Protein AF-A0A821YF03-F1 (afdb_monomer_lite)

Radius of gyration: 14.11 Å; chains: 1; bounding box: 35×17×32 Å

pLDDT: mean 79.24, std 11.9, range [53.75, 95.0]

Secondary structure (DSSP, 8-state):
---SHHHHHHHHHHHTTSTT---HHHHHHHHHHHHHHHHHHHHHHHHHTT------

Foldseek 3Di: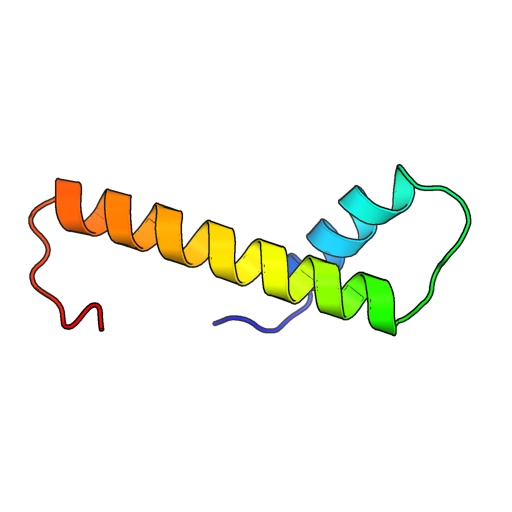
DLDDDVLLVVLVVVCVVVPDDPDPVSSVVSSVVVSVVVLVVVVVVCVVVVNDDDPD

Organism: NCBI:txid392032

Sequence (56 aa):
DCHGLPIELKALQENKRNSNDKDRIIVRKLARQFATEALEKQKQDFQSWGILADWN

Structure (mmCIF, N/CA/C/O backbone):
data_AF-A0A821YF03-F1
#
_entry.id   AF-A0A821YF03-F1
#
loop_
_atom_site.group_PDB
_atom_site.id
_atom_site.type_symbol
_atom_site.label_atom_id
_atom_site.label_alt_id
_atom_site.label_comp_id
_atom_site.label_asym_id
_atom_site.label_entity_id
_atom_site.label_seq_id
_atom_site.pdbx_PDB_ins_code
_atom_site.Cartn_x
_atom_site.Cartn_y
_atom_site.Cartn_z
_atom_site.occupancy
_atom_site.B_iso_or_equiv
_atom_site.auth_seq_id
_atom_site.auth_comp_id
_atom_site.auth_asym_id
_atom_site.auth_atom_id
_atom_site.pdbx_PDB_model_num
ATOM 1 N N . ASP A 1 1 ? -5.026 -1.726 -5.746 1.00 65.19 1 ASP A N 1
ATOM 2 C CA . ASP A 1 1 ? -4.537 -1.618 -7.130 1.00 65.19 1 ASP A CA 1
ATOM 3 C C . ASP A 1 1 ? -3.015 -1.675 -7.104 1.00 65.19 1 ASP A C 1
ATOM 5 O O . ASP A 1 1 ? -2.388 -0.760 -6.586 1.00 65.19 1 ASP A O 1
ATOM 9 N N . CYS A 1 2 ? -2.437 -2.801 -7.523 1.00 58.78 2 CYS A N 1
ATOM 10 C CA . CYS A 1 2 ? -0.990 -3.061 -7.442 1.00 58.78 2 CYS A CA 1
ATOM 11 C C . CYS A 1 2 ? -0.326 -3.083 -8.829 1.00 58.78 2 CYS A C 1
ATOM 13 O O . CYS A 1 2 ? 0.819 -3.520 -8.964 1.00 58.78 2 CYS A O 1
ATOM 15 N N . HIS A 1 3 ? -1.052 -2.659 -9.866 1.00 66.50 3 HIS A N 1
ATOM 16 C CA . HIS A 1 3 ? -0.590 -2.662 -11.246 1.00 66.50 3 HIS A CA 1
ATOM 17 C C . HIS A 1 3 ? -0.696 -1.262 -11.847 1.00 66.50 3 HIS A C 1
ATOM 19 O O . HIS A 1 3 ? -1.472 -0.428 -11.397 1.00 66.50 3 HIS A O 1
ATOM 25 N N . GLY A 1 4 ? 0.108 -1.004 -12.876 1.00 73.69 4 GLY A N 1
ATOM 26 C CA . GLY A 1 4 ? 0.024 0.225 -13.652 1.00 73.69 4 GLY A CA 1
ATOM 27 C C . GLY A 1 4 ? 1.254 1.122 -13.575 1.00 73.69 4 GLY A C 1
ATOM 28 O O . GLY A 1 4 ? 2.158 0.968 -12.746 1.00 73.69 4 GLY A O 1
ATOM 29 N N . LEU A 1 5 ? 1.244 2.099 -14.483 1.00 73.06 5 LEU A N 1
ATOM 30 C CA . LEU A 1 5 ? 2.347 3.009 -14.775 1.00 73.06 5 LEU A CA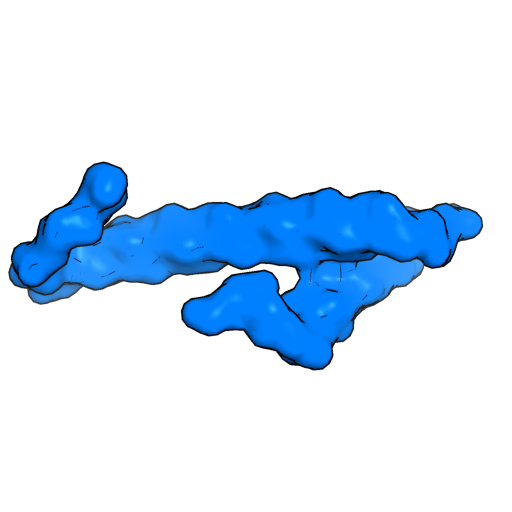 1
ATOM 31 C C . LEU A 1 5 ? 2.939 3.719 -13.537 1.00 73.06 5 LEU A C 1
ATOM 33 O O . LEU A 1 5 ? 4.157 3.874 -13.498 1.00 73.06 5 LEU A O 1
ATOM 37 N N . PRO A 1 6 ? 2.168 4.113 -12.498 1.00 79.56 6 PRO A N 1
ATOM 38 C CA . PRO A 1 6 ? 2.742 4.783 -11.327 1.00 79.56 6 PRO A CA 1
ATOM 39 C C . PRO A 1 6 ? 3.759 3.934 -10.548 1.00 79.56 6 PRO A C 1
ATOM 41 O O . PRO A 1 6 ? 4.805 4.444 -10.142 1.00 79.56 6 PRO A O 1
ATOM 44 N N . ILE A 1 7 ? 3.482 2.640 -10.351 1.00 76.62 7 ILE A N 1
ATOM 45 C CA . I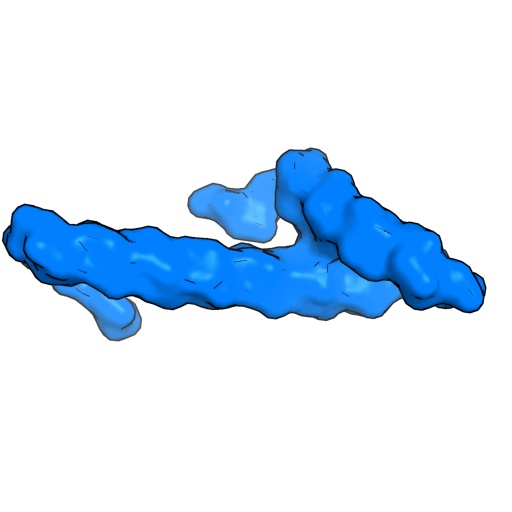LE A 1 7 ? 4.390 1.722 -9.643 1.00 76.62 7 ILE A CA 1
ATOM 46 C C . ILE A 1 7 ? 5.594 1.383 -10.526 1.00 76.62 7 ILE A C 1
ATOM 48 O O . ILE A 1 7 ? 6.727 1.352 -10.044 1.00 76.62 7 ILE A O 1
ATOM 52 N N . GLU A 1 8 ? 5.370 1.196 -11.827 1.00 73.19 8 GLU A N 1
ATOM 53 C CA . GLU A 1 8 ? 6.442 0.941 -12.792 1.00 73.19 8 GLU A CA 1
ATOM 54 C C . GLU A 1 8 ? 7.404 2.132 -12.901 1.00 73.19 8 GLU A C 1
ATOM 56 O O . GLU A 1 8 ? 8.619 1.942 -12.911 1.00 73.19 8 GLU A O 1
ATOM 61 N N . LEU A 1 9 ? 6.893 3.368 -12.893 1.00 78.06 9 LEU A N 1
ATOM 62 C CA . LEU A 1 9 ? 7.711 4.582 -12.895 1.00 78.06 9 LEU A CA 1
ATOM 63 C C . LEU A 1 9 ? 8.539 4.729 -11.614 1.00 78.06 9 LEU A C 1
ATOM 65 O O . LEU A 1 9 ? 9.717 5.070 -11.710 1.00 78.06 9 LEU A O 1
ATOM 69 N N . LYS A 1 10 ? 7.973 4.436 -10.434 1.00 78.12 10 LYS A N 1
ATOM 70 C CA . LYS A 1 10 ? 8.735 4.438 -9.172 1.00 78.12 10 LYS A CA 1
ATOM 71 C C . LYS A 1 10 ? 9.834 3.379 -9.168 1.00 78.12 10 LYS A C 1
ATOM 73 O O . LYS A 1 10 ? 10.974 3.690 -8.834 1.00 78.12 10 LYS A O 1
ATOM 78 N N . ALA A 1 11 ? 9.524 2.162 -9.612 1.00 77.06 11 ALA A N 1
ATOM 79 C CA . ALA A 1 11 ? 10.512 1.093 -9.732 1.00 77.06 11 ALA A CA 1
ATOM 80 C C . ALA A 1 11 ? 11.634 1.455 -10.723 1.00 77.06 11 ALA A C 1
ATOM 82 O O . ALA A 1 11 ? 12.805 1.197 -10.456 1.00 77.06 11 ALA A O 1
ATOM 83 N N . LEU A 1 12 ? 11.300 2.101 -11.846 1.00 74.75 12 LEU A N 1
ATOM 84 C CA . LEU A 1 12 ? 12.279 2.595 -12.817 1.00 74.75 12 LEU A CA 1
ATOM 85 C C . LEU A 1 12 ? 13.126 3.758 -12.274 1.00 74.75 12 LEU A C 1
ATOM 87 O O . LEU A 1 12 ? 14.304 3.847 -12.609 1.00 74.75 12 LEU A O 1
ATOM 91 N N . GLN A 1 13 ? 12.564 4.649 -11.452 1.00 76.25 13 GLN A N 1
ATOM 92 C CA . GLN A 1 13 ? 13.312 5.729 -10.794 1.00 76.25 13 GLN A CA 1
ATOM 93 C C . GLN A 1 13 ? 14.320 5.193 -9.769 1.00 76.25 13 GLN A C 1
ATOM 95 O O . GLN A 1 13 ? 15.459 5.654 -9.744 1.00 76.25 13 GLN A O 1
ATOM 100 N N . GLU A 1 14 ? 13.924 4.200 -8.972 1.00 71.00 14 GLU A N 1
ATOM 101 C CA . GLU A 1 14 ? 14.804 3.493 -8.032 1.00 71.00 14 GLU A CA 1
ATOM 102 C C . GLU A 1 14 ? 15.907 2.717 -8.776 1.00 71.00 14 GLU A C 1
ATOM 104 O O . GLU A 1 14 ? 17.080 2.797 -8.415 1.00 71.00 14 GLU A O 1
ATOM 109 N N . ASN A 1 15 ? 15.562 2.038 -9.879 1.00 66.12 15 ASN A N 1
ATOM 110 C CA . ASN A 1 15 ? 16.509 1.267 -10.691 1.00 66.12 15 ASN A CA 1
ATOM 111 C C . ASN A 1 15 ? 17.504 2.160 -11.463 1.00 66.12 15 ASN A C 1
ATOM 113 O O . ASN A 1 15 ? 18.673 1.811 -11.563 1.00 66.12 15 ASN A O 1
ATOM 117 N N . LYS A 1 16 ? 17.112 3.365 -11.910 1.00 60.91 16 LYS A N 1
ATOM 118 C CA . LYS A 1 16 ? 18.027 4.340 -12.548 1.00 60.91 16 LYS A CA 1
ATOM 119 C C . LYS A 1 16 ? 19.222 4.752 -11.675 1.00 60.91 16 LYS A C 1
ATOM 121 O O . LYS A 1 16 ? 20.202 5.244 -12.225 1.00 60.91 16 LYS A O 1
ATOM 126 N N . ARG A 1 17 ? 19.155 4.581 -10.348 1.00 58.47 17 ARG A N 1
ATOM 127 C CA . ARG A 1 17 ? 20.299 4.795 -9.440 1.00 58.47 17 ARG A CA 1
ATOM 128 C C . ARG A 1 17 ? 21.319 3.649 -9.500 1.00 58.47 17 ARG A C 1
ATOM 130 O O . ARG A 1 17 ? 22.490 3.871 -9.219 1.00 58.47 17 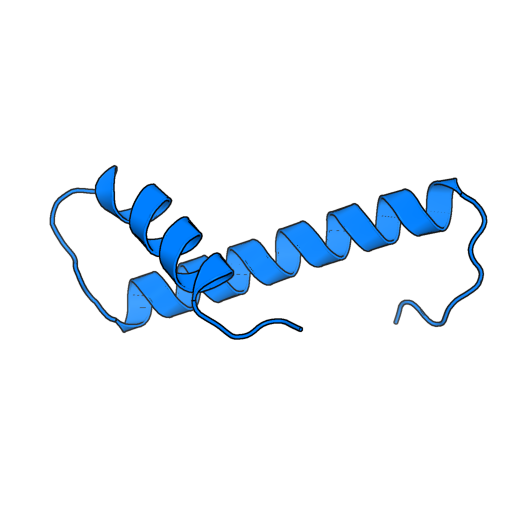ARG A O 1
ATOM 137 N N . ASN A 1 18 ? 20.885 2.459 -9.917 1.00 56.44 18 ASN A N 1
ATOM 138 C CA . ASN A 1 18 ? 21.695 1.262 -10.126 1.00 56.44 18 ASN A CA 1
ATOM 139 C C . ASN A 1 18 ? 21.903 1.055 -11.631 1.00 56.44 18 ASN A C 1
ATOM 141 O O . ASN A 1 18 ? 21.343 0.160 -12.262 1.00 56.44 18 ASN A O 1
ATOM 145 N N . SER A 1 19 ? 22.678 1.962 -12.217 1.00 53.75 19 SER A N 1
ATOM 146 C CA . SER A 1 19 ? 23.059 1.982 -13.626 1.00 53.75 19 SER A CA 1
ATOM 147 C C . SER A 1 19 ? 23.665 0.644 -14.057 1.00 53.75 19 SER A C 1
ATOM 149 O O . SER A 1 19 ? 24.832 0.398 -13.769 1.00 53.75 19 SER A O 1
ATOM 151 N N . ASN A 1 20 ? 22.875 -0.219 -14.709 1.00 55.00 20 ASN A N 1
ATOM 152 C CA . ASN A 1 20 ? 23.263 -0.989 -15.906 1.00 55.00 20 ASN A CA 1
ATOM 153 C C . ASN A 1 20 ? 22.275 -2.087 -16.307 1.00 55.00 20 ASN A C 1
ATOM 155 O O . ASN A 1 20 ? 22.414 -2.604 -17.411 1.00 55.00 20 ASN A O 1
ATOM 159 N N . ASP A 1 21 ? 21.256 -2.398 -15.502 1.00 55.50 21 ASP A N 1
ATOM 160 C CA . ASP A 1 21 ? 20.392 -3.538 -15.809 1.00 55.50 21 ASP A CA 1
ATOM 161 C C . ASP A 1 21 ? 18.917 -3.139 -15.941 1.00 55.50 21 ASP A C 1
ATOM 163 O O . ASP A 1 21 ? 18.134 -3.120 -14.989 1.00 55.50 21 ASP A O 1
ATOM 167 N N . LYS A 1 22 ? 18.527 -2.813 -17.183 1.00 60.34 22 LYS A N 1
ATOM 168 C CA . LYS A 1 22 ? 17.128 -2.609 -17.615 1.00 60.34 22 LYS A CA 1
ATOM 169 C C . LYS A 1 22 ? 16.364 -3.936 -17.694 1.00 60.34 22 LYS A C 1
ATOM 171 O O . LYS A 1 22 ? 15.419 -4.071 -18.477 1.00 60.34 22 LYS A O 1
ATOM 176 N N . ASP A 1 23 ? 16.768 -4.923 -16.909 1.00 68.06 23 ASP A N 1
ATOM 177 C CA . ASP A 1 23 ? 16.139 -6.220 -16.890 1.00 68.06 23 ASP A CA 1
ATOM 178 C C . ASP A 1 23 ? 14.710 -6.079 -16.370 1.00 68.06 23 ASP A C 1
ATOM 180 O O . ASP A 1 23 ? 14.439 -5.724 -15.218 1.00 68.06 23 ASP A O 1
ATOM 184 N N . ARG A 1 24 ? 13.752 -6.375 -17.255 1.00 73.06 24 ARG A N 1
ATOM 185 C CA . ARG A 1 24 ? 12.309 -6.308 -16.967 1.00 73.06 24 ARG A CA 1
ATOM 186 C C . ARG A 1 24 ? 11.946 -7.131 -15.726 1.00 73.06 24 ARG A C 1
ATOM 188 O O . ARG A 1 24 ? 10.962 -6.827 -15.057 1.00 73.06 24 ARG A O 1
ATOM 195 N N . ILE A 1 25 ? 12.733 -8.162 -15.417 1.00 79.31 25 ILE A N 1
ATOM 196 C CA . ILE A 1 25 ? 12.592 -9.003 -14.224 1.00 79.31 25 ILE A CA 1
ATOM 197 C C . ILE A 1 25 ? 12.907 -8.206 -12.951 1.00 79.31 25 ILE A C 1
ATOM 199 O O . ILE A 1 25 ? 12.122 -8.245 -12.003 1.00 79.31 25 ILE A O 1
ATOM 203 N N . ILE A 1 26 ? 13.999 -7.436 -12.939 1.00 78.12 26 ILE A N 1
ATOM 204 C CA . ILE A 1 26 ? 14.417 -6.625 -11.788 1.00 78.12 26 ILE A CA 1
ATOM 205 C C . ILE A 1 26 ? 13.397 -5.515 -11.527 1.00 78.12 26 ILE A C 1
ATOM 207 O O . ILE A 1 26 ? 12.965 -5.334 -10.390 1.00 78.12 26 ILE A O 1
ATOM 211 N N . VAL A 1 27 ? 12.934 -4.829 -12.577 1.00 78.56 27 VAL A N 1
ATOM 212 C CA . VAL A 1 27 ? 11.899 -3.784 -12.460 1.00 78.56 27 VAL A CA 1
ATOM 213 C C . VAL A 1 27 ? 10.602 -4.351 -11.879 1.00 78.56 27 VAL A C 1
ATOM 215 O O . VAL A 1 27 ? 10.023 -3.756 -10.974 1.00 78.56 27 VAL A O 1
ATOM 218 N N . ARG A 1 28 ? 10.165 -5.531 -12.335 1.00 82.00 28 ARG A N 1
ATOM 219 C CA . ARG A 1 28 ? 8.977 -6.207 -11.787 1.00 82.00 28 ARG A CA 1
ATOM 220 C C . ARG A 1 28 ? 9.158 -6.613 -10.325 1.00 82.00 28 ARG A C 1
ATOM 222 O O . ARG A 1 28 ? 8.216 -6.494 -9.544 1.00 82.00 28 ARG A O 1
ATOM 229 N N . LYS A 1 29 ? 10.352 -7.074 -9.944 1.00 83.56 29 LYS A N 1
ATOM 230 C CA . LYS A 1 29 ? 10.669 -7.427 -8.554 1.00 83.56 29 LYS A CA 1
ATOM 231 C C . LYS A 1 29 ? 10.618 -6.195 -7.644 1.00 83.56 29 LYS A C 1
ATOM 233 O O . LYS A 1 29 ? 9.951 -6.244 -6.615 1.00 83.56 29 LYS A O 1
ATOM 238 N N . LEU A 1 30 ? 11.242 -5.093 -8.062 1.00 82.56 30 LEU A N 1
ATOM 239 C CA . LEU A 1 30 ? 11.200 -3.803 -7.362 1.00 82.56 30 LEU A CA 1
ATOM 240 C C . LEU A 1 30 ? 9.771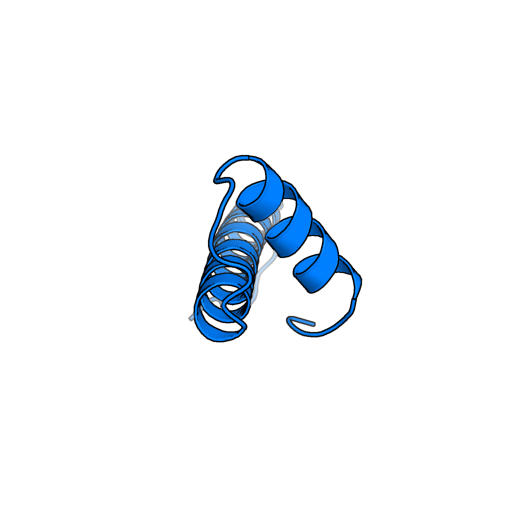 -3.266 -7.241 1.00 82.56 30 LEU A C 1
ATOM 242 O O . LEU A 1 30 ? 9.352 -2.879 -6.158 1.00 82.56 30 LEU A O 1
ATOM 246 N N . ALA A 1 31 ? 8.995 -3.304 -8.326 1.00 83.88 31 ALA A N 1
ATOM 247 C CA . ALA A 1 31 ? 7.589 -2.906 -8.324 1.00 83.88 31 ALA A CA 1
ATOM 248 C C . ALA A 1 31 ? 6.761 -3.701 -7.299 1.00 83.88 31 ALA A C 1
ATOM 250 O O . ALA A 1 31 ? 5.978 -3.121 -6.549 1.00 83.88 31 ALA A O 1
ATOM 251 N N . ARG A 1 32 ? 6.962 -5.026 -7.228 1.00 86.75 32 ARG A N 1
ATOM 252 C CA . ARG A 1 32 ? 6.278 -5.892 -6.256 1.00 86.75 32 ARG A CA 1
ATOM 253 C C . ARG A 1 32 ? 6.694 -5.588 -4.820 1.00 86.75 32 ARG A C 1
ATOM 255 O O . ARG A 1 32 ? 5.836 -5.544 -3.940 1.00 86.75 32 ARG A O 1
ATOM 262 N N . GLN A 1 33 ? 7.986 -5.383 -4.584 1.00 87.44 33 GLN A N 1
ATOM 263 C CA . GLN A 1 33 ? 8.493 -5.007 -3.268 1.00 87.44 33 GLN A CA 1
ATOM 264 C C . GLN A 1 33 ? 7.881 -3.675 -2.819 1.00 87.44 33 GLN A C 1
ATOM 266 O O . GLN A 1 33 ? 7.283 -3.613 -1.750 1.00 87.44 33 GLN A O 1
ATOM 271 N N . PHE A 1 34 ? 7.912 -2.663 -3.688 1.00 86.88 34 PHE A N 1
ATOM 272 C CA . PHE A 1 34 ? 7.329 -1.353 -3.415 1.00 86.88 34 PHE A CA 1
ATOM 273 C C . PHE A 1 34 ? 5.830 -1.433 -3.099 1.00 86.88 34 PHE A C 1
ATOM 275 O O . PHE A 1 34 ? 5.356 -0.803 -2.157 1.00 86.88 34 PHE A O 1
ATOM 282 N N . ALA A 1 35 ? 5.074 -2.231 -3.859 1.00 87.94 35 ALA A N 1
ATOM 283 C CA . ALA A 1 35 ? 3.652 -2.437 -3.593 1.00 87.94 35 ALA A CA 1
ATOM 284 C C . ALA A 1 35 ? 3.409 -3.074 -2.215 1.00 87.94 35 ALA A C 1
ATOM 286 O O . ALA A 1 35 ? 2.480 -2.683 -1.516 1.00 87.94 35 ALA A O 1
ATOM 287 N N . THR A 1 36 ? 4.257 -4.023 -1.813 1.00 89.06 36 THR A N 1
ATOM 288 C CA . THR A 1 36 ? 4.126 -4.733 -0.531 1.00 89.06 36 THR A CA 1
ATOM 289 C C . THR A 1 36 ? 4.455 -3.811 0.645 1.00 89.06 36 THR A C 1
ATOM 291 O O . THR A 1 36 ? 3.701 -3.754 1.610 1.00 89.06 36 THR A O 1
ATOM 294 N N . GLU A 1 37 ? 5.529 -3.026 0.538 1.00 89.50 37 GLU A N 1
ATOM 295 C CA . GLU A 1 37 ? 5.905 -2.019 1.540 1.00 89.50 37 GLU A CA 1
ATOM 296 C C . GLU A 1 37 ? 4.832 -0.930 1.686 1.00 89.50 37 GLU A C 1
ATOM 298 O O . GLU A 1 37 ? 4.481 -0.534 2.798 1.00 89.50 37 GLU A O 1
ATOM 303 N N . ALA A 1 38 ? 4.275 -0.460 0.565 1.00 88.75 38 ALA A N 1
ATOM 304 C CA . ALA A 1 38 ? 3.206 0.530 0.574 1.00 88.75 38 ALA A CA 1
ATOM 305 C C . ALA A 1 38 ? 1.918 -0.014 1.211 1.00 88.75 38 ALA A C 1
ATOM 307 O O . ALA A 1 38 ? 1.278 0.709 1.973 1.00 88.75 38 ALA A O 1
ATOM 308 N N . LEU A 1 39 ? 1.560 -1.272 0.927 1.00 89.00 39 LEU A N 1
ATOM 309 C CA . LEU A 1 39 ? 0.411 -1.940 1.541 1.00 89.00 39 LEU A CA 1
ATOM 310 C C . LEU A 1 39 ? 0.577 -2.062 3.052 1.00 89.00 39 LEU A C 1
ATOM 312 O O . LEU A 1 39 ? -0.348 -1.723 3.784 1.00 89.00 39 LEU A O 1
ATOM 316 N N . GLU A 1 40 ? 1.747 -2.493 3.520 1.00 90.50 40 GLU A N 1
ATOM 317 C CA . GLU A 1 40 ? 1.990 -2.655 4.953 1.00 90.50 40 GLU A CA 1
ATOM 318 C C . GLU A 1 40 ? 1.917 -1.311 5.684 1.00 90.50 40 GLU A C 1
ATOM 320 O O . GLU A 1 40 ? 1.273 -1.199 6.726 1.00 90.50 40 GLU A O 1
ATOM 325 N N . LYS A 1 41 ? 2.484 -0.255 5.089 1.00 91.00 41 LYS A N 1
ATOM 326 C CA . LYS A 1 41 ? 2.389 1.099 5.638 1.00 91.00 41 LYS A CA 1
ATOM 327 C C . LYS A 1 41 ? 0.944 1.602 5.688 1.00 91.00 41 LYS A C 1
ATOM 329 O O . LYS A 1 41 ? 0.507 2.095 6.720 1.00 91.00 41 LYS A O 1
ATOM 334 N N . GLN A 1 42 ? 0.183 1.431 4.605 1.00 89.31 42 GLN A N 1
ATOM 335 C CA . GLN A 1 42 ? -1.231 1.820 4.570 1.00 89.31 42 GLN A CA 1
ATOM 336 C C . GLN A 1 42 ? -2.067 1.039 5.585 1.00 89.31 42 GLN A C 1
ATOM 338 O O . GLN A 1 42 ? -2.920 1.618 6.250 1.00 89.31 42 GLN A O 1
ATOM 343 N N . LYS A 1 43 ? -1.812 -0.263 5.733 1.00 91.38 43 LYS A N 1
ATOM 344 C CA . LYS A 1 43 ? -2.460 -1.110 6.735 1.00 91.38 43 LYS A CA 1
ATOM 345 C C . LYS A 1 43 ? -2.173 -0.607 8.150 1.00 91.38 43 LYS A C 1
ATOM 347 O O . LYS A 1 43 ? -3.110 -0.478 8.931 1.00 91.38 43 LYS A O 1
ATOM 352 N N . GLN A 1 44 ? -0.923 -0.270 8.468 1.00 92.75 44 GLN A N 1
ATOM 353 C CA . GLN A 1 44 ? -0.559 0.312 9.766 1.00 92.75 44 GLN A CA 1
ATOM 354 C C . GLN A 1 44 ? -1.253 1.658 10.011 1.00 92.75 44 GLN A C 1
ATOM 356 O O . GLN A 1 44 ? -1.821 1.865 11.085 1.00 92.75 44 GLN A O 1
ATOM 361 N N . ASP A 1 45 ? -1.272 2.542 9.011 1.00 93.81 45 ASP A N 1
ATOM 362 C CA . ASP A 1 45 ? -1.950 3.838 9.102 1.00 93.81 45 ASP A CA 1
ATOM 363 C C . ASP A 1 45 ? -3.457 3.646 9.356 1.00 93.81 45 ASP A C 1
ATOM 365 O O . ASP A 1 45 ? -4.018 4.241 10.277 1.00 93.81 45 ASP A O 1
ATOM 369 N N . PHE A 1 46 ? -4.111 2.743 8.620 1.00 93.25 46 PHE A N 1
ATOM 370 C CA . PHE A 1 46 ? -5.533 2.446 8.802 1.00 93.25 46 PHE A CA 1
ATOM 371 C C . PHE A 1 46 ? -5.850 1.802 10.154 1.00 93.25 46 PHE A C 1
ATOM 373 O O . PHE A 1 46 ? -6.854 2.156 10.777 1.00 93.25 46 PHE A O 1
ATOM 380 N N . GLN A 1 47 ? -4.988 0.911 10.649 1.00 91.81 47 GLN A N 1
ATOM 381 C CA . GLN A 1 47 ? -5.113 0.363 11.999 1.00 91.81 47 GLN A CA 1
ATOM 382 C C . GLN A 1 47 ? -4.976 1.460 13.063 1.00 91.81 47 GLN A C 1
ATOM 384 O O . GLN A 1 47 ? -5.751 1.478 14.018 1.00 91.81 47 GLN A O 1
ATOM 389 N N . SER A 1 48 ? -4.059 2.417 12.876 1.00 94.06 48 SER A N 1
ATOM 390 C CA . SER A 1 48 ? -3.879 3.550 13.797 1.00 94.06 48 SER A CA 1
ATOM 391 C C . SER A 1 48 ? -5.101 4.473 13.863 1.00 94.06 48 SER A C 1
ATOM 393 O O . SER A 1 48 ? -5.364 5.084 14.897 1.00 94.06 48 SER A O 1
ATOM 395 N N . TRP A 1 49 ? -5.884 4.537 12.784 1.00 95.00 49 TRP A N 1
ATOM 396 C CA . TRP A 1 49 ? -7.139 5.292 12.725 1.00 95.00 49 TRP A CA 1
ATOM 397 C C . TRP A 1 49 ? -8.341 4.518 13.278 1.00 95.00 49 TRP A C 1
ATOM 399 O O . TRP A 1 49 ? -9.452 5.044 13.291 1.00 95.00 49 TR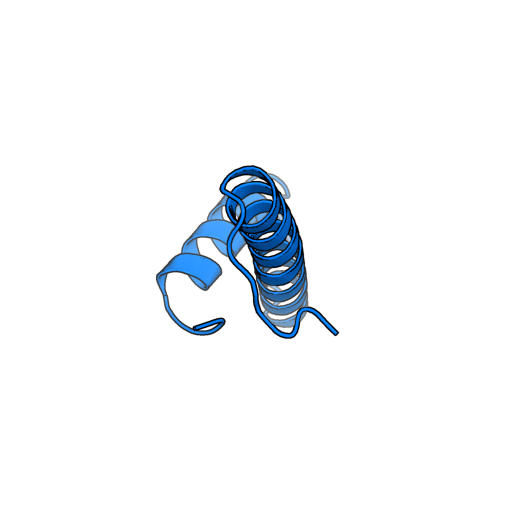P A O 1
ATOM 409 N N . GLY A 1 50 ? -8.140 3.281 13.743 1.00 93.19 50 GLY A N 1
ATOM 410 C CA . GLY A 1 50 ? -9.203 2.439 14.289 1.00 93.19 50 GLY A CA 1
ATOM 411 C C . GLY A 1 50 ? -10.116 1.827 13.225 1.00 93.19 50 GLY A C 1
ATOM 412 O O . GLY A 1 50 ? -11.245 1.448 13.537 1.00 93.19 50 GLY A O 1
ATOM 413 N N . ILE A 1 51 ? -9.658 1.725 11.972 1.00 94.31 51 ILE A N 1
ATOM 414 C CA . ILE A 1 51 ? -10.424 1.067 10.909 1.00 94.31 51 ILE A CA 1
ATOM 415 C C . ILE A 1 51 ? -10.418 -0.444 11.156 1.00 94.31 51 ILE A C 1
ATOM 417 O O . ILE A 1 51 ? -9.371 -1.093 11.180 1.00 94.31 51 ILE A O 1
ATOM 421 N N . LEU A 1 52 ? -11.613 -1.011 11.318 1.00 90.88 52 LEU A N 1
ATOM 422 C CA . LEU A 1 52 ? -11.826 -2.450 11.427 1.00 90.88 52 LEU A CA 1
ATOM 423 C C . LEU A 1 52 ? -11.968 -3.039 10.018 1.00 90.88 52 LEU A C 1
ATOM 425 O O . LEU A 1 52 ? -12.947 -2.766 9.326 1.00 90.88 52 LEU A O 1
ATOM 429 N N . ALA A 1 53 ? -10.993 -3.840 9.596 1.00 88.12 53 ALA A N 1
ATOM 430 C CA . ALA A 1 53 ? -11.020 -4.598 8.348 1.00 88.12 53 ALA A CA 1
ATOM 431 C C . ALA A 1 53 ? -10.354 -5.966 8.553 1.00 88.12 53 ALA A C 1
ATOM 433 O O . ALA A 1 53 ? -9.659 -6.177 9.550 1.00 88.12 53 ALA A O 1
ATOM 434 N N . ASP A 1 54 ? -10.571 -6.891 7.618 1.00 86.44 54 ASP A N 1
ATOM 435 C CA . ASP A 1 54 ? -9.829 -8.150 7.590 1.00 86.44 54 ASP A CA 1
ATOM 436 C C . ASP A 1 54 ? -8.453 -7.900 6.970 1.00 86.44 54 ASP A C 1
ATOM 438 O O . ASP A 1 54 ? -8.329 -7.578 5.788 1.00 86.44 54 ASP A O 1
ATOM 442 N N . TRP A 1 55 ? -7.427 -7.945 7.814 1.00 83.31 55 TRP A N 1
ATOM 443 C CA . TRP A 1 55 ? -6.061 -7.594 7.444 1.00 83.31 55 TRP A CA 1
ATOM 444 C C . TRP A 1 55 ? -5.187 -8.814 7.113 1.00 83.31 55 TRP A C 1
ATOM 446 O O . TRP A 1 55 ? -3.979 -8.627 6.915 1.00 83.31 55 TRP A O 1
ATOM 456 N N . ASN A 1 56 ? -5.759 -10.023 7.128 1.00 75.75 56 ASN A N 1
ATOM 457 C CA . ASN A 1 56 ? -5.057 -11.299 6.951 1.00 75.75 56 ASN A CA 1
ATOM 458 C C . ASN A 1 56 ? -5.187 -11.868 5.535 1.00 75.75 56 ASN A C 1
ATOM 460 O O . ASN A 1 56 ? -6.245 -11.684 4.899 1.00 75.75 56 ASN A O 1
#

InterPro domains:
  IPR014729 Rossmann-like alpha/beta/alpha sandwich fold [G3DSA:3.40.50.620] (1-56)
  IPR050081 Isoleucine--tRNA ligase [PTHR42765] (1-56)